Protein AF-A0A168NMH8-F1 (afdb_monomer_lite)

Organism: Absidia glauca (NCBI:txid4829)

Radius of gyration: 17.99 Å; chains: 1; bounding box: 41×42×54 Å

pLDDT: mean 75.2, std 18.91, range [36.44, 95.0]

Secondary structure (DSSP, 8-state):
--------HHHHHHHHHHHHHHHHHHHHHHHHSTTT-HHHHHHIIIIIIHHHHHHHHHHHSPPP-SHHHHHHHHHHHHHHHHHHHTTTS-HHHHHHHHHHHHTT-HHHHTT-SS--TTTS----HHHHHHHHHHHHTHHHHHHHHT-

Foldseek 3Di:
DDPPPPCDLVVVLVVLLVQLLVLVVVLVVLLVVQPPCPVVNVCSLQVGNLVSLLVNLVSPAPQDDDPVSVVVSLVVSLVVLCVSCVVPDDPLVSVVSSVSNLVVNPSNPPPPPDQDPVVVPVPPVVNVVVVVCSNVVVVVVVVVVVD

Structure (mmCIF, N/CA/C/O backbone):
data_AF-A0A168NMH8-F1
#
_entry.id   AF-A0A168NMH8-F1
#
loop_
_atom_site.group_PDB
_atom_site.id
_atom_site.type_symbol
_atom_site.label_atom_id
_atom_site.label_alt_id
_atom_site.label_comp_id
_atom_site.label_asym_id
_atom_site.label_entity_id
_atom_site.label_seq_id
_atom_site.pdbx_PDB_ins_code
_atom_site.Cartn_x
_atom_site.Cartn_y
_atom_site.Cartn_z
_atom_site.occupancy
_atom_site.B_iso_or_equiv
_atom_site.auth_seq_id
_atom_site.auth_comp_id
_atom_site.auth_asym_id
_atom_site.auth_atom_id
_atom_site.pdbx_PDB_model_num
ATOM 1 N N . MET A 1 1 ? -11.213 -27.176 -25.842 1.00 36.44 1 MET A N 1
ATOM 2 C CA . MET A 1 1 ? -11.506 -25.784 -25.454 1.00 36.44 1 MET A CA 1
ATOM 3 C C . MET A 1 1 ? -10.382 -25.346 -24.541 1.00 36.44 1 MET A C 1
ATOM 5 O O . MET A 1 1 ? -10.392 -25.695 -23.369 1.00 36.44 1 MET A O 1
ATOM 9 N N . GLU A 1 2 ? -9.362 -24.710 -25.107 1.00 38.31 2 GLU A N 1
ATOM 10 C CA . GLU A 1 2 ? -8.280 -24.107 -24.331 1.00 38.31 2 GLU A CA 1
ATOM 11 C C . GLU A 1 2 ? -8.826 -22.816 -23.720 1.00 38.31 2 GLU A C 1
ATOM 13 O O . GLU A 1 2 ? -9.060 -21.834 -24.421 1.00 38.31 2 GLU A O 1
ATOM 18 N N . TYR A 1 3 ? -9.110 -22.840 -22.419 1.00 43.47 3 TYR A N 1
ATOM 19 C CA . TYR A 1 3 ? -9.321 -21.615 -21.658 1.00 43.47 3 TYR A CA 1
ATOM 20 C C . TYR A 1 3 ? -7.956 -20.941 -21.516 1.00 43.47 3 TYR A C 1
ATOM 22 O O . TYR A 1 3 ? -7.202 -21.244 -20.594 1.00 43.47 3 TYR A O 1
ATOM 30 N N . ASN A 1 4 ? -7.628 -20.049 -22.450 1.00 48.53 4 ASN A N 1
ATOM 31 C CA . ASN A 1 4 ? -6.538 -19.103 -22.261 1.00 48.53 4 ASN A CA 1
ATOM 32 C C . ASN A 1 4 ? -6.978 -18.135 -21.155 1.00 48.53 4 ASN A C 1
ATOM 34 O O . ASN A 1 4 ? -7.642 -17.134 -21.411 1.00 48.53 4 ASN A O 1
ATOM 38 N N . TRP A 1 5 ? -6.650 -18.463 -19.904 1.00 48.50 5 TRP A N 1
ATOM 39 C CA . TRP A 1 5 ? -6.627 -17.510 -18.796 1.00 48.50 5 TRP A CA 1
ATOM 40 C C . TRP A 1 5 ? -5.460 -16.549 -19.019 1.00 48.50 5 TRP A C 1
ATOM 42 O O . TRP A 1 5 ? -4.490 -16.531 -18.266 1.00 48.50 5 TRP A O 1
ATOM 52 N N . SER A 1 6 ? -5.512 -15.763 -20.090 1.00 50.78 6 SER A N 1
ATOM 53 C CA . SER A 1 6 ? -4.677 -14.579 -20.198 1.00 50.78 6 SER A CA 1
ATOM 54 C C . SER A 1 6 ? -5.208 -13.586 -19.165 1.00 50.78 6 SER A C 1
ATOM 56 O O . SER A 1 6 ? -6.052 -12.750 -19.480 1.00 50.78 6 SER A O 1
ATOM 58 N N . ASN A 1 7 ? -4.773 -13.745 -17.910 1.00 56.75 7 ASN A N 1
ATOM 59 C CA . ASN A 1 7 ? -4.774 -12.681 -16.913 1.00 56.75 7 ASN A CA 1
ATOM 60 C C . ASN A 1 7 ? -3.967 -11.538 -17.526 1.00 56.75 7 ASN A C 1
ATOM 62 O O . ASN A 1 7 ? -2.742 -11.524 -17.457 1.00 56.75 7 ASN A O 1
ATOM 66 N N . THR A 1 8 ? -4.650 -10.645 -18.231 1.00 76.50 8 THR A N 1
ATOM 67 C CA . THR A 1 8 ? -4.058 -9.407 -18.715 1.00 76.50 8 THR A CA 1
ATOM 68 C C . THR A 1 8 ? -3.616 -8.594 -17.501 1.00 76.50 8 THR A C 1
ATOM 70 O O . THR A 1 8 ? -4.262 -8.655 -16.452 1.00 76.50 8 THR A O 1
ATOM 73 N N . GLU A 1 9 ? -2.522 -7.841 -17.621 1.00 77.44 9 GLU A N 1
ATOM 74 C CA . GLU A 1 9 ? -2.041 -6.957 -16.545 1.00 77.44 9 GLU A CA 1
ATOM 75 C C . GLU A 1 9 ? -3.161 -6.043 -16.025 1.00 77.44 9 GLU A C 1
ATOM 77 O O . GLU A 1 9 ? -3.283 -5.844 -14.822 1.00 77.44 9 GLU A O 1
ATOM 82 N N . GLU A 1 10 ? -4.066 -5.608 -16.907 1.00 84.00 10 GLU A N 1
ATOM 83 C CA . GLU A 1 10 ? -5.272 -4.845 -16.560 1.00 84.00 10 GLU A C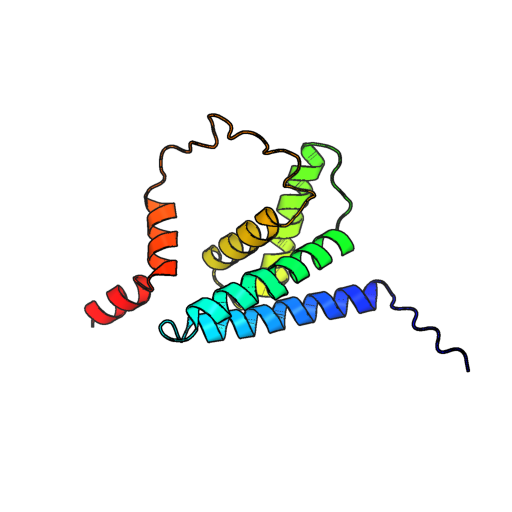A 1
ATOM 84 C C . GLU A 1 10 ? -6.198 -5.581 -15.572 1.00 84.00 10 GLU A C 1
ATOM 86 O O . GLU A 1 10 ? -6.713 -4.979 -14.627 1.00 84.00 10 GLU A O 1
ATOM 91 N N . ASN A 1 11 ? -6.404 -6.892 -15.747 1.00 85.31 11 ASN A N 1
ATOM 92 C CA . ASN A 1 11 ? -7.224 -7.691 -14.832 1.00 85.31 11 ASN A CA 1
ATOM 93 C C . ASN A 1 11 ? -6.539 -7.848 -13.471 1.00 85.31 11 ASN A C 1
ATOM 95 O O . ASN A 1 11 ? -7.206 -7.817 -12.434 1.00 85.31 11 ASN A O 1
ATOM 99 N N . GLN A 1 12 ? -5.213 -8.000 -13.471 1.00 87.19 12 GLN A N 1
ATOM 100 C CA . GLN A 1 12 ? -4.424 -8.096 -12.246 1.00 87.19 12 GLN A CA 1
ATOM 101 C C . GLN A 1 12 ? -4.409 -6.765 -11.486 1.00 87.19 12 GLN A C 1
ATOM 103 O O . GLN A 1 12 ? -4.620 -6.756 -10.274 1.00 87.19 12 GLN A O 1
ATOM 108 N N . GLU A 1 13 ? -4.247 -5.641 -12.184 1.00 91.62 13 GLU A N 1
ATOM 109 C CA . GLU A 1 13 ? -4.332 -4.305 -11.596 1.00 91.62 13 GLU A CA 1
ATOM 110 C C . GLU A 1 13 ? -5.714 -4.070 -10.980 1.00 91.62 13 GLU A C 1
ATOM 112 O O . GLU A 1 13 ? -5.819 -3.671 -9.817 1.00 91.62 13 GLU A O 1
ATOM 117 N N . HIS A 1 14 ? -6.784 -4.343 -11.734 1.00 91.31 14 HIS A N 1
ATOM 118 C CA . HIS A 1 14 ? -8.151 -4.157 -11.257 1.00 91.31 14 HIS A CA 1
ATOM 119 C C . HIS A 1 14 ? -8.437 -4.987 -10.001 1.00 91.31 14 HIS A C 1
ATOM 121 O O . HIS A 1 14 ? -9.007 -4.480 -9.027 1.00 91.31 14 HIS A O 1
ATOM 127 N N . TYR A 1 15 ? -8.001 -6.248 -10.003 1.00 92.00 15 TYR A N 1
ATOM 128 C CA . TYR A 1 15 ? -8.096 -7.128 -8.848 1.00 92.00 15 TYR A CA 1
ATOM 129 C C . TYR A 1 15 ? -7.346 -6.550 -7.640 1.00 92.00 15 TYR A C 1
ATOM 131 O O . TYR A 1 15 ? -7.951 -6.349 -6.589 1.00 92.00 15 TYR A O 1
ATOM 139 N N . LEU A 1 16 ? -6.063 -6.204 -7.789 1.00 92.69 16 LEU A N 1
ATOM 140 C CA . LEU A 1 16 ? -5.240 -5.688 -6.691 1.00 92.69 16 LEU A CA 1
ATOM 141 C C . LEU A 1 16 ? -5.791 -4.376 -6.120 1.00 92.69 16 LEU A C 1
ATOM 143 O O . LEU A 1 16 ? -5.890 -4.232 -4.902 1.00 92.69 16 LEU A O 1
ATOM 147 N N . ARG A 1 17 ? -6.235 -3.441 -6.970 1.00 95.00 17 ARG A N 1
ATOM 148 C CA . ARG A 1 17 ? -6.892 -2.201 -6.518 1.00 95.00 17 ARG A CA 1
ATOM 149 C C . ARG A 1 17 ? -8.145 -2.487 -5.691 1.00 95.00 17 ARG A C 1
ATOM 151 O O . ARG A 1 17 ? -8.367 -1.827 -4.676 1.00 95.00 17 ARG A O 1
ATOM 158 N N . THR A 1 18 ? -8.943 -3.470 -6.103 1.00 93.94 18 THR A N 1
ATOM 159 C CA . THR A 1 18 ? -10.155 -3.878 -5.380 1.00 93.94 18 THR A CA 1
ATOM 160 C C . THR A 1 18 ? -9.793 -4.481 -4.022 1.00 93.94 18 THR A C 1
ATOM 162 O O . THR A 1 18 ? -10.304 -4.032 -2.995 1.00 93.94 18 THR A O 1
ATOM 165 N N . MET A 1 19 ? -8.823 -5.397 -3.995 1.00 93.62 19 MET A N 1
ATOM 166 C CA . MET A 1 19 ? -8.357 -6.048 -2.769 1.00 93.62 19 MET A CA 1
ATOM 167 C C . MET A 1 19 ? -7.747 -5.064 -1.766 1.00 93.62 19 MET A C 1
ATOM 169 O O . MET A 1 19 ? -8.013 -5.172 -0.572 1.00 93.62 19 MET A O 1
ATOM 173 N N . VAL A 1 20 ? -6.989 -4.056 -2.216 1.00 93.88 20 VAL A N 1
ATOM 174 C CA . VAL A 1 20 ? -6.474 -2.993 -1.330 1.00 93.88 20 VAL A CA 1
ATOM 175 C C . VAL A 1 20 ? -7.619 -2.287 -0.605 1.00 93.88 20 VAL A C 1
ATOM 177 O O . VAL A 1 20 ? -7.534 -2.031 0.598 1.00 93.88 20 VAL A O 1
ATOM 180 N N . VAL A 1 21 ? -8.701 -1.972 -1.320 1.00 94.25 21 VAL A N 1
ATOM 181 C CA . VAL A 1 21 ? -9.856 -1.281 -0.741 1.00 94.25 21 VAL A CA 1
ATOM 182 C C . VAL A 1 21 ? -10.607 -2.183 0.240 1.00 94.25 21 VAL A C 1
ATOM 184 O O . VAL A 1 21 ? -10.976 -1.713 1.317 1.00 94.25 21 VAL A O 1
ATOM 187 N N . GLU A 1 22 ? -10.815 -3.454 -0.101 1.00 93.81 22 GLU A N 1
ATOM 188 C CA . GLU A 1 22 ? -11.495 -4.427 0.762 1.00 93.81 22 GLU A CA 1
ATOM 189 C C . GLU A 1 22 ? -10.695 -4.723 2.036 1.00 93.81 22 GLU A C 1
ATOM 191 O O . GLU A 1 22 ? -11.221 -4.591 3.142 1.00 93.81 22 GLU A O 1
ATOM 196 N N . HIS A 1 23 ? -9.400 -5.021 1.908 1.00 92.56 23 HIS A N 1
ATOM 197 C CA . HIS A 1 23 ? -8.516 -5.256 3.049 1.00 92.56 23 HIS A CA 1
ATOM 198 C C . HIS A 1 23 ? -8.375 -4.020 3.936 1.00 92.56 23 HIS A C 1
ATOM 200 O O . HIS A 1 23 ? -8.291 -4.143 5.160 1.00 92.56 23 HIS A O 1
ATOM 206 N N . TYR A 1 24 ? -8.377 -2.817 3.351 1.00 92.38 24 TYR A N 1
ATOM 207 C CA . TYR A 1 24 ? -8.402 -1.590 4.140 1.00 92.38 24 TYR A CA 1
ATOM 208 C C . TYR A 1 24 ? -9.715 -1.441 4.915 1.00 92.38 24 TYR A C 1
ATOM 210 O O . TYR A 1 24 ? -9.681 -1.071 6.088 1.00 92.38 24 TYR A O 1
ATOM 218 N N . SER A 1 25 ? -10.860 -1.731 4.293 1.00 90.81 25 SER A N 1
ATOM 219 C CA . SER A 1 25 ? -12.161 -1.712 4.968 1.00 90.81 25 SER A CA 1
ATOM 220 C C . SER A 1 25 ? -12.193 -2.682 6.153 1.00 90.81 25 SER A C 1
ATOM 222 O O . SER A 1 25 ? -12.535 -2.268 7.259 1.00 90.81 25 SER A O 1
ATOM 224 N N . GLU A 1 26 ? -11.734 -3.921 5.964 1.00 89.25 26 GLU A N 1
ATOM 225 C CA . GLU A 1 26 ? -11.642 -4.915 7.040 1.00 89.25 26 GLU A CA 1
ATOM 226 C C . GLU A 1 26 ? -10.694 -4.453 8.163 1.00 89.25 26 GLU A C 1
ATOM 228 O O . GLU A 1 26 ? -11.023 -4.521 9.350 1.00 89.25 26 GLU A O 1
ATOM 233 N N . TYR A 1 27 ? -9.528 -3.911 7.801 1.00 88.94 27 TYR A N 1
ATOM 234 C CA . TYR A 1 27 ? -8.591 -3.331 8.762 1.00 88.94 27 TYR A CA 1
ATOM 235 C C . TYR A 1 27 ? -9.217 -2.172 9.557 1.00 88.94 27 TYR A C 1
ATOM 237 O O . TYR A 1 27 ? -9.013 -2.065 10.771 1.00 88.94 27 TYR A O 1
ATOM 245 N N . ALA A 1 28 ? -9.973 -1.297 8.891 1.00 86.19 28 ALA A N 1
ATOM 246 C CA . ALA A 1 28 ? -10.608 -0.138 9.505 1.00 86.19 28 ALA A CA 1
ATOM 247 C C . ALA A 1 28 ? -11.730 -0.540 10.475 1.00 86.19 28 ALA A C 1
ATOM 249 O O . ALA A 1 28 ? -11.824 0.043 11.556 1.00 86.19 28 ALA A O 1
ATOM 250 N N . GLU A 1 29 ? -12.527 -1.555 10.136 1.00 85.56 29 GLU A N 1
ATOM 251 C CA . GLU A 1 29 ? -13.542 -2.128 11.029 1.00 85.56 29 GLU A CA 1
ATOM 252 C C . GLU A 1 29 ? -12.900 -2.734 12.283 1.00 85.56 29 GLU A C 1
ATOM 254 O O . GLU A 1 29 ? -13.300 -2.431 13.407 1.00 85.56 29 GLU A O 1
ATOM 259 N N . GLN A 1 30 ? -11.829 -3.514 12.111 1.00 82.38 30 GLN A N 1
ATOM 260 C CA . GLN A 1 30 ? -11.098 -4.125 13.225 1.00 82.38 30 GLN A CA 1
ATOM 261 C C . GLN A 1 30 ? -10.457 -3.079 14.148 1.00 82.38 30 GLN A C 1
ATOM 263 O O . GLN A 1 30 ? -10.375 -3.294 15.362 1.00 82.38 30 GLN A O 1
ATOM 268 N N . ALA A 1 31 ? -10.022 -1.943 13.593 1.00 70.12 31 ALA A N 1
ATOM 269 C CA . ALA A 1 31 ? -9.471 -0.827 14.354 1.00 70.12 31 ALA A CA 1
ATOM 270 C C . ALA A 1 31 ? -10.514 -0.116 15.234 1.00 70.12 31 ALA A C 1
ATOM 272 O O . ALA A 1 31 ? -10.124 0.491 16.223 1.00 70.12 31 ALA A O 1
ATOM 273 N N . PHE A 1 32 ? -11.808 -0.206 14.918 1.00 64.44 32 PHE A N 1
ATOM 274 C CA . PHE A 1 32 ? -12.878 0.363 15.745 1.00 64.44 32 PHE A CA 1
ATOM 275 C C . PHE A 1 32 ? -13.180 -0.496 16.991 1.00 64.44 32 PHE A C 1
ATOM 277 O O . PHE A 1 32 ? -13.603 0.012 18.024 1.00 64.44 32 PHE A O 1
ATOM 284 N N . THR A 1 33 ? -12.909 -1.803 16.941 1.00 66.75 33 THR A N 1
ATOM 285 C CA . THR A 1 33 ? -13.221 -2.774 18.012 1.00 66.75 33 THR A CA 1
ATOM 286 C C . THR A 1 33 ? -12.016 -3.119 18.912 1.00 66.75 33 THR A C 1
ATOM 288 O O . THR A 1 33 ? -11.706 -4.289 19.160 1.00 66.75 33 THR A O 1
ATOM 291 N N . GLU A 1 34 ? -11.319 -2.091 19.409 1.00 56.94 34 GLU A N 1
ATOM 292 C CA . GLU A 1 34 ? -9.924 -2.115 19.901 1.00 56.94 34 GLU A CA 1
ATOM 293 C C . GLU A 1 34 ? -9.522 -3.219 20.904 1.00 56.94 34 GLU A C 1
ATOM 295 O O . GLU A 1 34 ? -8.367 -3.648 20.892 1.00 56.94 34 GLU A O 1
ATOM 300 N N . ARG A 1 35 ? -10.415 -3.748 21.752 1.00 59.81 35 ARG A N 1
ATOM 301 C CA . ARG A 1 35 ? -10.010 -4.727 22.788 1.00 59.81 35 ARG A CA 1
ATOM 302 C C . ARG A 1 35 ? -9.925 -6.184 22.338 1.00 59.81 35 ARG A C 1
ATOM 304 O O . ARG A 1 35 ? -9.169 -6.940 22.940 1.00 59.81 35 ARG A O 1
ATOM 311 N N . HIS A 1 36 ? -10.656 -6.593 21.303 1.00 59.34 36 HIS A N 1
ATOM 312 C CA . HIS A 1 36 ? -10.738 -8.013 20.922 1.00 59.34 36 HIS A CA 1
ATOM 313 C C . HIS A 1 36 ? -9.949 -8.365 19.657 1.00 59.34 36 HIS A C 1
ATOM 315 O O . HIS A 1 36 ? -9.594 -9.525 19.459 1.00 59.34 36 HIS A O 1
ATOM 321 N N . PHE A 1 37 ? -9.609 -7.370 18.833 1.00 67.50 37 PHE A N 1
ATOM 322 C CA . PHE A 1 37 ? -9.122 -7.607 17.472 1.00 67.50 37 PHE A CA 1
ATOM 323 C C . PHE A 1 37 ? -7.681 -7.155 17.221 1.00 67.50 37 PHE A C 1
ATOM 325 O O . PHE A 1 37 ? -7.257 -7.149 16.074 1.00 67.50 37 PHE A O 1
ATOM 332 N N . SER A 1 38 ? -6.882 -6.842 18.248 1.00 75.62 38 SER A N 1
ATOM 333 C CA . SER A 1 38 ? -5.483 -6.399 18.064 1.00 75.62 38 SER A CA 1
ATOM 334 C C . SER A 1 38 ? -4.648 -7.373 17.209 1.00 75.62 38 SER A C 1
ATOM 336 O O . SER A 1 38 ? -3.951 -6.963 16.276 1.00 75.62 38 SER A O 1
ATOM 338 N N . HIS A 1 39 ? -4.793 -8.683 17.445 1.00 79.25 39 HIS A N 1
ATOM 339 C CA . HIS A 1 39 ? -4.145 -9.710 16.625 1.00 79.25 39 HIS A CA 1
ATOM 340 C C . HIS A 1 39 ? -4.668 -9.723 15.180 1.00 79.25 39 HIS A C 1
ATOM 342 O O . HIS A 1 39 ? -3.880 -9.833 14.243 1.00 79.25 39 HIS A O 1
ATOM 348 N N . LEU A 1 40 ? -5.984 -9.588 14.993 1.00 82.12 40 LEU A N 1
ATOM 349 C CA . LEU A 1 40 ? -6.614 -9.601 13.672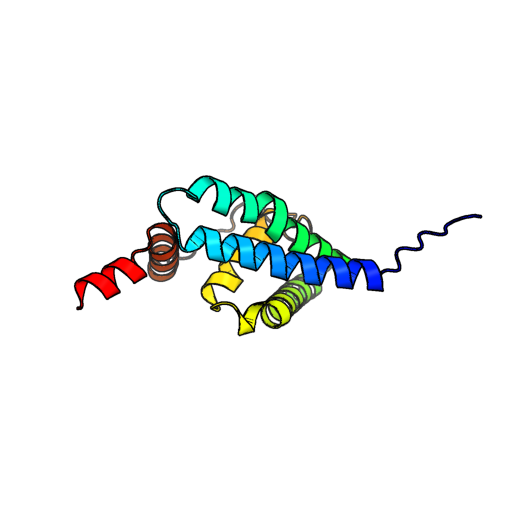 1.00 82.12 40 LEU A CA 1
ATOM 350 C C . LEU A 1 40 ? -6.243 -8.351 12.871 1.00 82.12 40 LEU A C 1
ATOM 352 O O . LEU A 1 40 ? -5.748 -8.495 11.765 1.00 82.12 40 LEU A O 1
ATOM 356 N N . LYS A 1 41 ? -6.287 -7.162 13.480 1.00 84.31 41 LYS A N 1
ATOM 357 C CA . LYS A 1 41 ? -5.802 -5.897 12.907 1.00 84.31 41 LYS A CA 1
ATOM 358 C C . LYS A 1 41 ? -4.367 -6.024 12.396 1.00 84.31 41 LYS A C 1
ATOM 360 O O . LYS A 1 41 ? -4.059 -5.631 11.271 1.00 84.31 41 LYS A O 1
ATOM 365 N N . LYS A 1 42 ? -3.474 -6.591 13.217 1.00 84.88 42 LYS A N 1
ATOM 366 C CA . LYS A 1 42 ? -2.075 -6.822 12.834 1.00 84.88 42 LYS A CA 1
ATOM 367 C C . LYS A 1 42 ? -1.959 -7.833 11.690 1.00 84.88 42 LYS A C 1
ATOM 369 O O . LYS A 1 42 ? -1.167 -7.609 10.778 1.0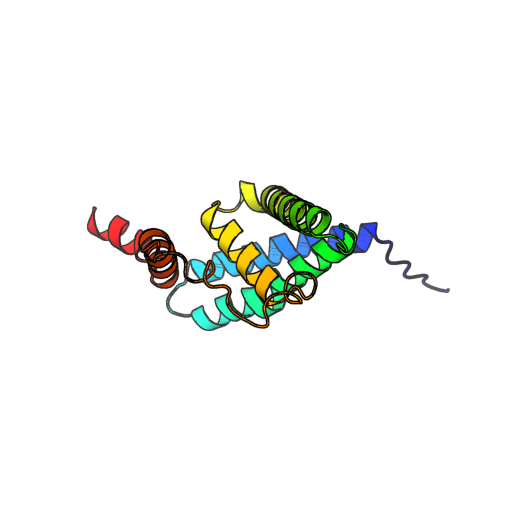0 84.88 42 LYS A O 1
ATOM 374 N N . LYS A 1 43 ? -2.734 -8.920 11.735 1.00 87.00 43 LYS A N 1
ATOM 375 C CA . LYS A 1 43 ? -2.769 -9.942 10.684 1.00 87.00 43 LYS A CA 1
ATOM 376 C C . LYS A 1 43 ? -3.253 -9.349 9.359 1.00 87.00 43 LYS A C 1
ATOM 378 O O . LYS A 1 43 ? -2.562 -9.493 8.362 1.00 87.00 43 LYS A O 1
ATOM 383 N N . THR A 1 44 ? -4.363 -8.616 9.356 1.00 88.56 44 THR A N 1
ATOM 384 C CA . THR A 1 44 ? -4.922 -7.980 8.156 1.00 88.56 44 THR A CA 1
ATOM 385 C C . THR A 1 44 ? -3.931 -7.012 7.523 1.00 88.56 44 THR A C 1
ATOM 387 O O . THR A 1 44 ? -3.720 -7.041 6.314 1.00 88.56 44 THR A O 1
ATOM 390 N N . MET A 1 45 ? -3.238 -6.221 8.348 1.00 88.56 45 MET A N 1
ATOM 391 C CA . MET A 1 45 ? -2.184 -5.321 7.884 1.00 88.56 45 MET A CA 1
ATOM 392 C C . MET A 1 45 ? -1.018 -6.068 7.222 1.00 88.56 45 MET A C 1
ATOM 394 O O . MET A 1 45 ? -0.648 -5.751 6.098 1.00 88.56 45 MET A O 1
ATOM 398 N N . MET A 1 46 ? -0.414 -7.027 7.929 1.00 88.62 46 MET A N 1
ATOM 399 C CA . MET A 1 46 ? 0.868 -7.617 7.521 1.00 88.62 46 MET A CA 1
ATOM 400 C C . MET A 1 46 ? 0.730 -8.779 6.536 1.00 88.62 46 MET A C 1
ATOM 402 O O . MET A 1 46 ? 1.676 -9.064 5.815 1.00 88.62 46 MET A O 1
ATOM 406 N N . THR A 1 47 ? -0.404 -9.480 6.531 1.00 89.69 47 THR A N 1
ATOM 407 C CA . THR A 1 47 ? -0.623 -10.669 5.692 1.00 89.69 47 THR A CA 1
ATOM 408 C C . THR A 1 47 ? -1.390 -10.348 4.417 1.00 89.69 47 THR A C 1
ATOM 410 O O . THR A 1 47 ? -1.228 -11.064 3.437 1.00 89.69 47 THR A O 1
ATOM 413 N N . TYR A 1 48 ? -2.210 -9.294 4.416 1.00 91.69 48 TYR A N 1
ATOM 414 C CA . TYR A 1 48 ? -3.074 -8.984 3.279 1.00 91.69 48 TYR A CA 1
ATOM 415 C C . TYR A 1 48 ? -2.803 -7.587 2.728 1.00 91.69 48 TYR A C 1
ATOM 417 O O . TYR A 1 48 ? -2.329 -7.450 1.605 1.00 91.69 48 TYR A O 1
ATOM 425 N N . LEU A 1 49 ? -3.032 -6.540 3.521 1.00 91.75 49 LEU A N 1
ATOM 426 C CA . LEU A 1 49 ? -3.044 -5.168 3.014 1.00 91.75 49 LEU A CA 1
ATOM 427 C C . LEU A 1 49 ? -1.671 -4.678 2.534 1.00 91.75 49 LEU A C 1
ATOM 429 O O . LEU A 1 49 ? -1.568 -4.171 1.421 1.00 91.75 49 LEU A O 1
ATOM 433 N N . ALA A 1 50 ? -0.624 -4.819 3.351 1.00 92.06 50 ALA A N 1
ATOM 434 C CA . ALA A 1 50 ? 0.715 -4.383 2.964 1.00 92.06 50 ALA A CA 1
ATOM 435 C C . ALA A 1 50 ? 1.266 -5.193 1.773 1.00 92.06 50 ALA A C 1
ATOM 437 O O . ALA A 1 50 ? 1.711 -4.552 0.824 1.00 92.06 50 ALA A O 1
ATOM 438 N N . PRO A 1 51 ? 1.184 -6.542 1.744 1.00 92.94 51 PRO A N 1
ATOM 439 C CA . PRO A 1 51 ? 1.602 -7.314 0.571 1.00 92.94 51 PRO A CA 1
ATOM 440 C C . PRO A 1 51 ? 0.857 -6.923 -0.710 1.00 92.94 51 PRO A C 1
ATOM 442 O O . PRO A 1 51 ? 1.491 -6.661 -1.721 1.00 92.94 51 PRO A O 1
ATOM 445 N N . THR A 1 52 ? -0.471 -6.758 -0.649 1.00 93.75 52 THR A N 1
ATOM 446 C CA . THR A 1 52 ? -1.270 -6.359 -1.826 1.00 93.75 52 THR A CA 1
ATOM 447 C C . THR A 1 52 ? -0.864 -4.977 -2.351 1.00 93.75 52 THR A C 1
ATOM 449 O O . THR A 1 52 ? -0.874 -4.740 -3.556 1.00 93.75 52 THR A O 1
ATOM 452 N N . LEU A 1 53 ? -0.501 -4.048 -1.458 1.00 94.38 53 LEU A N 1
ATOM 453 C CA . LEU A 1 53 ? 0.029 -2.744 -1.858 1.00 94.38 53 LEU A CA 1
ATOM 454 C C . LEU A 1 53 ? 1.376 -2.876 -2.572 1.00 94.38 53 LEU A C 1
ATOM 456 O O . LEU A 1 53 ? 1.562 -2.223 -3.592 1.00 94.38 53 LEU A O 1
ATOM 460 N N . VAL A 1 54 ? 2.284 -3.712 -2.063 1.00 93.88 54 VAL A N 1
ATOM 461 C CA . VAL A 1 54 ? 3.589 -3.957 -2.695 1.00 93.88 54 VAL A CA 1
ATOM 462 C C . VAL A 1 54 ? 3.419 -4.607 -4.064 1.00 93.88 54 VAL A C 1
ATOM 464 O O . VAL A 1 54 ? 3.966 -4.090 -5.033 1.00 93.88 54 VAL A O 1
ATOM 467 N N . ASP A 1 55 ? 2.579 -5.636 -4.179 1.00 92.44 55 ASP A N 1
ATOM 468 C CA . ASP A 1 55 ? 2.269 -6.275 -5.463 1.00 92.44 55 ASP A CA 1
ATOM 469 C C . ASP A 1 55 ? 1.717 -5.259 -6.474 1.00 92.44 55 ASP A C 1
ATOM 471 O O . ASP A 1 55 ? 2.093 -5.262 -7.645 1.00 92.44 55 ASP A O 1
ATOM 475 N N . LEU A 1 56 ? 0.847 -4.346 -6.024 1.00 93.12 56 LEU A N 1
ATOM 476 C CA . LEU A 1 56 ? 0.310 -3.282 -6.870 1.00 93.12 56 LEU A CA 1
ATOM 477 C C . LEU A 1 56 ? 1.386 -2.262 -7.271 1.00 93.12 56 LEU A C 1
ATOM 479 O O . LEU A 1 56 ? 1.381 -1.789 -8.405 1.00 93.12 56 LEU A O 1
ATOM 483 N N . PHE A 1 57 ? 2.305 -1.915 -6.367 1.00 94.38 57 PHE A N 1
ATOM 484 C CA . PHE A 1 57 ? 3.419 -1.018 -6.679 1.00 94.38 57 PHE A CA 1
ATOM 485 C C . PHE A 1 57 ? 4.349 -1.632 -7.719 1.00 94.38 57 PHE A C 1
ATOM 487 O O . PHE A 1 57 ? 4.702 -0.956 -8.679 1.00 94.38 57 PHE A O 1
ATOM 494 N N . HIS A 1 58 ? 4.702 -2.905 -7.552 1.00 93.06 58 HIS A N 1
ATOM 495 C CA . HIS A 1 58 ? 5.599 -3.619 -8.459 1.00 93.06 58 HIS A CA 1
ATOM 496 C C . HIS A 1 58 ? 4.950 -3.918 -9.813 1.00 93.06 58 HIS A C 1
ATOM 498 O O . HIS A 1 58 ? 5.657 -4.029 -10.810 1.00 93.06 58 HIS A O 1
ATOM 504 N N . LEU A 1 59 ? 3.617 -4.018 -9.867 1.00 91.75 59 LEU A N 1
ATOM 505 C CA . LEU A 1 59 ? 2.877 -4.127 -11.125 1.00 91.75 59 LEU A CA 1
ATOM 506 C C . LEU A 1 59 ? 2.867 -2.805 -11.907 1.00 91.75 59 LEU A C 1
ATOM 508 O O . LEU A 1 59 ? 2.952 -2.817 -13.130 1.00 91.75 59 LEU A O 1
ATOM 512 N N . LEU A 1 60 ? 2.723 -1.672 -11.214 1.00 91.19 60 LEU A N 1
ATOM 513 C CA . LEU A 1 60 ? 2.509 -0.369 -11.853 1.00 91.19 60 LEU A CA 1
ATOM 514 C C . LEU A 1 60 ? 3.785 0.425 -12.110 1.00 91.19 60 LEU A C 1
ATOM 516 O O . LEU A 1 60 ? 3.809 1.262 -13.014 1.00 91.19 60 LEU A O 1
ATOM 520 N N . PHE A 1 61 ? 4.820 0.213 -11.304 1.00 92.62 61 PHE A N 1
ATOM 521 C CA . PHE A 1 61 ? 6.032 1.013 -11.347 1.00 92.62 61 PHE A CA 1
ATOM 522 C C . PHE A 1 61 ? 7.246 0.140 -11.659 1.00 92.62 61 PHE A C 1
ATOM 524 O O . PHE A 1 61 ? 7.362 -0.971 -11.139 1.00 92.62 61 PHE A O 1
ATOM 531 N N . PRO A 1 62 ? 8.174 0.633 -12.494 1.00 90.06 62 PRO A N 1
ATOM 532 C CA . PRO A 1 62 ? 9.412 -0.079 -12.755 1.00 90.06 62 PRO A CA 1
ATOM 533 C C . PRO A 1 62 ? 10.290 -0.113 -11.499 1.00 90.06 62 PRO A C 1
ATOM 535 O O . PRO A 1 62 ? 10.268 0.813 -10.686 1.00 90.06 62 PRO A O 1
ATOM 538 N N . LEU A 1 63 ? 11.103 -1.165 -11.383 1.00 90.38 63 LEU A N 1
ATOM 539 C CA . LEU A 1 63 ? 12.132 -1.283 -10.350 1.00 90.38 63 LEU A CA 1
ATOM 540 C C . LEU A 1 63 ? 13.073 -0.065 -10.409 1.00 90.38 63 LEU A C 1
ATOM 542 O O . LEU A 1 63 ? 13.721 0.129 -11.443 1.00 90.38 63 LEU A O 1
ATOM 546 N N . PRO A 1 64 ? 13.184 0.738 -9.335 1.00 88.81 64 PRO A N 1
ATOM 547 C CA . PRO A 1 64 ? 14.121 1.854 -9.303 1.00 88.81 64 PRO A CA 1
ATOM 548 C C . PRO A 1 64 ? 15.569 1.355 -9.211 1.00 88.81 64 PRO A C 1
ATOM 550 O O . PRO A 1 64 ? 15.910 0.573 -8.3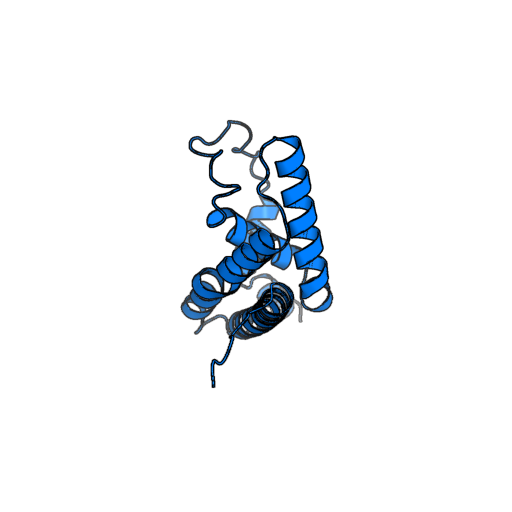25 1.00 88.81 64 PRO A O 1
ATOM 553 N N . ILE A 1 65 ? 16.438 1.837 -10.099 1.00 88.62 65 ILE A N 1
ATOM 554 C CA . ILE A 1 65 ? 17.861 1.468 -10.169 1.00 88.62 65 ILE A CA 1
ATOM 555 C C . ILE A 1 65 ? 18.733 2.591 -9.595 1.00 88.62 65 ILE A C 1
ATOM 557 O O . ILE A 1 65 ? 19.758 2.332 -8.963 1.00 88.62 65 ILE A O 1
ATOM 561 N N . THR A 1 66 ? 18.339 3.848 -9.804 1.00 86.12 66 THR A N 1
ATOM 562 C CA . THR A 1 66 ? 19.080 5.030 -9.339 1.00 86.12 66 THR A CA 1
ATOM 563 C C . THR A 1 66 ? 18.466 5.655 -8.085 1.00 86.12 66 THR A C 1
ATOM 565 O O . THR A 1 66 ? 17.284 5.484 -7.796 1.00 86.12 66 THR A O 1
ATOM 568 N N . GLU A 1 67 ? 19.250 6.442 -7.339 1.00 85.75 67 GLU A N 1
ATOM 569 C CA . GLU A 1 67 ? 18.743 7.174 -6.162 1.00 85.75 67 GLU A CA 1
ATOM 570 C C . GLU A 1 67 ? 17.596 8.136 -6.518 1.00 85.75 67 GLU A C 1
ATOM 572 O O . GLU A 1 67 ? 16.657 8.304 -5.738 1.00 85.75 67 GLU A O 1
ATOM 577 N N . GLN A 1 68 ? 17.644 8.742 -7.708 1.00 86.56 68 GLN A N 1
ATOM 578 C CA . GLN A 1 68 ? 16.570 9.605 -8.193 1.00 86.56 68 GLN A CA 1
ATOM 579 C C . GLN A 1 68 ? 15.290 8.800 -8.461 1.00 86.56 68 GLN A C 1
ATOM 581 O O . GLN A 1 68 ? 14.220 9.181 -7.990 1.00 86.56 68 GLN A O 1
ATOM 586 N N . GLU A 1 69 ? 15.400 7.655 -9.136 1.00 85.75 69 GLU A N 1
ATOM 587 C CA . GLU A 1 69 ? 14.262 6.761 -9.384 1.00 85.75 69 GLU A CA 1
ATOM 588 C C . GLU A 1 69 ? 13.670 6.218 -8.077 1.00 85.75 69 GLU A C 1
ATOM 590 O O . GLU A 1 69 ? 12.458 6.054 -7.975 1.00 85.75 69 GLU A O 1
ATOM 595 N N . GLN A 1 70 ? 14.483 5.998 -7.037 1.00 87.94 70 GLN A N 1
ATOM 596 C CA . GLN A 1 70 ? 13.976 5.612 -5.717 1.00 87.94 70 GLN A CA 1
ATOM 597 C C . GLN A 1 70 ? 13.114 6.708 -5.078 1.00 87.94 70 GLN A C 1
ATOM 599 O O . GLN A 1 70 ? 12.118 6.403 -4.414 1.00 87.94 70 GLN A O 1
ATOM 604 N N . TYR A 1 71 ? 13.481 7.982 -5.250 1.00 87.69 71 TYR A N 1
ATOM 605 C CA . TYR A 1 71 ? 12.665 9.101 -4.780 1.00 87.69 71 TYR A CA 1
ATOM 606 C C . TYR A 1 71 ? 11.344 9.179 -5.553 1.00 87.69 71 TYR A C 1
ATOM 608 O O . TYR A 1 71 ? 10.276 9.256 -4.940 1.00 87.69 71 TYR A O 1
ATOM 616 N N . GLU A 1 72 ? 11.413 9.083 -6.882 1.00 90.44 72 GLU A N 1
ATOM 617 C CA . GLU A 1 72 ? 10.241 9.095 -7.762 1.00 90.44 72 GLU A CA 1
ATOM 618 C C . GLU A 1 72 ? 9.293 7.927 -7.448 1.00 90.44 72 GLU A C 1
ATOM 620 O O . GLU A 1 72 ? 8.090 8.134 -7.292 1.00 90.44 72 GLU A O 1
ATOM 625 N N . TYR A 1 73 ? 9.825 6.722 -7.231 1.00 91.56 73 TYR A N 1
ATOM 626 C CA . TYR A 1 73 ? 9.060 5.543 -6.823 1.00 91.56 73 TYR A CA 1
ATOM 627 C C . TYR A 1 73 ? 8.318 5.768 -5.495 1.00 91.56 73 TYR A C 1
ATOM 629 O O . TYR A 1 73 ? 7.116 5.503 -5.386 1.00 91.56 73 TYR A O 1
ATOM 637 N N . LYS A 1 74 ? 8.987 6.330 -4.478 1.00 90.25 74 LYS A N 1
ATOM 638 C CA . LYS A 1 74 ? 8.353 6.653 -3.184 1.00 90.25 74 LYS A CA 1
ATOM 639 C C . LYS A 1 74 ? 7.227 7.680 -3.330 1.00 90.25 74 LYS A C 1
ATOM 641 O O . LYS A 1 74 ? 6.186 7.559 -2.667 1.00 90.25 74 LYS A O 1
ATOM 646 N N . GLU A 1 75 ? 7.410 8.680 -4.188 1.00 92.38 75 GLU A N 1
ATOM 647 C CA . GLU A 1 75 ? 6.386 9.682 -4.482 1.00 92.38 75 GLU A CA 1
ATOM 648 C C . GLU A 1 75 ? 5.185 9.061 -5.212 1.00 92.38 75 GLU A C 1
ATOM 650 O O . GLU A 1 75 ? 4.042 9.229 -4.773 1.00 92.38 75 GLU A O 1
ATOM 655 N N . GLN A 1 76 ? 5.434 8.279 -6.265 1.00 93.25 76 GLN A N 1
ATOM 656 C CA . GLN A 1 76 ? 4.412 7.590 -7.057 1.00 93.25 76 GLN A CA 1
ATOM 657 C C . GLN A 1 76 ? 3.546 6.668 -6.193 1.00 93.25 76 GLN A C 1
ATOM 659 O O . GLN A 1 76 ? 2.316 6.765 -6.215 1.00 93.25 76 GLN A O 1
ATOM 664 N N . ARG A 1 77 ? 4.170 5.855 -5.335 1.00 93.88 77 ARG A N 1
ATOM 665 C CA . ARG A 1 77 ? 3.465 5.011 -4.362 1.00 93.88 77 ARG A CA 1
ATOM 666 C C . ARG A 1 77 ? 2.597 5.819 -3.404 1.00 93.88 77 ARG A C 1
ATOM 668 O O . ARG A 1 77 ? 1.451 5.458 -3.135 1.00 93.88 77 ARG A O 1
ATOM 675 N N . THR A 1 78 ? 3.128 6.923 -2.879 1.00 92.88 78 THR A N 1
ATOM 676 C CA . THR A 1 78 ? 2.383 7.798 -1.963 1.00 92.88 78 THR A CA 1
ATOM 677 C C . THR A 1 78 ? 1.145 8.378 -2.642 1.00 92.88 78 THR A C 1
ATOM 679 O O . THR A 1 78 ? 0.068 8.418 -2.039 1.00 92.88 78 THR A O 1
ATOM 682 N N . ASN A 1 79 ? 1.282 8.802 -3.897 1.00 93.88 79 ASN A N 1
ATOM 683 C CA . ASN A 1 79 ? 0.186 9.346 -4.687 1.00 93.88 79 ASN A CA 1
ATOM 684 C C . ASN A 1 79 ? -0.868 8.279 -5.004 1.00 93.88 79 ASN A C 1
ATOM 686 O O . ASN A 1 79 ? -2.054 8.543 -4.808 1.00 93.88 79 ASN A O 1
ATOM 690 N N . LEU A 1 80 ? -0.454 7.060 -5.356 1.00 94.12 80 LEU A N 1
ATOM 691 C CA . LEU A 1 80 ? -1.366 5.942 -5.601 1.00 94.12 80 LEU A CA 1
ATOM 692 C C . LEU A 1 80 ? -2.189 5.577 -4.356 1.00 94.12 80 LEU A C 1
ATOM 694 O O . LEU A 1 80 ? -3.410 5.440 -4.422 1.00 94.12 80 LEU A O 1
ATOM 698 N N . VAL A 1 81 ? -1.558 5.473 -3.182 1.00 93.19 81 VAL A N 1
ATOM 699 C CA . VAL A 1 81 ? -2.295 5.168 -1.942 1.00 93.19 81 VAL A CA 1
ATOM 700 C C . VAL A 1 81 ? -3.259 6.302 -1.576 1.00 93.19 81 VAL A C 1
ATOM 702 O O . VAL A 1 81 ? -4.368 6.044 -1.100 1.00 93.19 81 VAL A O 1
ATOM 705 N N . ARG A 1 82 ? -2.882 7.564 -1.819 1.00 92.69 82 ARG A N 1
ATOM 706 C CA . ARG A 1 82 ? -3.783 8.715 -1.639 1.00 92.69 82 ARG A CA 1
ATOM 707 C C . ARG A 1 82 ? -4.955 8.695 -2.612 1.00 92.69 82 ARG A C 1
ATOM 709 O O . ARG A 1 82 ? -6.060 9.034 -2.201 1.00 92.69 82 ARG A O 1
ATOM 716 N N . GLU A 1 83 ? -4.743 8.292 -3.857 1.00 94.19 83 GLU A N 1
ATOM 717 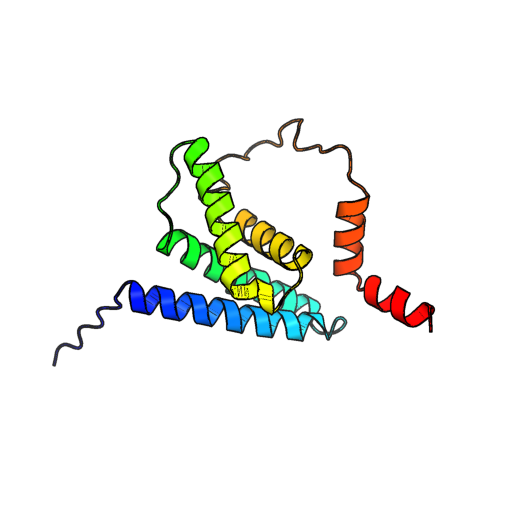C CA . GLU A 1 83 ? -5.811 8.132 -4.844 1.00 94.19 83 GLU A CA 1
ATOM 718 C C . GLU A 1 83 ? -6.826 7.074 -4.386 1.00 94.19 83 GLU A C 1
ATOM 720 O O . GLU A 1 83 ? -8.029 7.344 -4.342 1.00 94.19 83 GLU A O 1
ATOM 725 N N . LEU A 1 84 ? -6.339 5.902 -3.970 1.00 92.62 84 LEU A N 1
ATOM 726 C CA . LEU A 1 84 ? -7.179 4.766 -3.585 1.00 92.62 84 LEU A CA 1
ATOM 727 C C . LEU A 1 84 ? -7.915 4.991 -2.260 1.00 92.62 84 LEU A C 1
ATOM 729 O O . LEU A 1 84 ? -9.103 4.687 -2.135 1.00 92.62 84 LEU A O 1
ATOM 733 N N . LEU A 1 85 ? -7.210 5.509 -1.251 1.00 91.75 85 LEU A N 1
ATOM 734 C CA . LEU A 1 85 ? -7.695 5.529 0.130 1.00 91.75 85 LEU A CA 1
ATOM 735 C C . LEU A 1 85 ? -7.922 6.938 0.681 1.00 91.75 85 LEU A C 1
ATOM 737 O O . LEU A 1 85 ? -8.574 7.070 1.712 1.00 91.75 85 LEU A O 1
ATOM 741 N N . GLY A 1 86 ? -7.473 8.006 0.017 1.00 87.00 86 GLY A N 1
ATOM 742 C CA . GLY A 1 86 ? -7.547 9.378 0.544 1.00 87.00 86 GLY A CA 1
ATOM 743 C C . GLY A 1 86 ? -8.961 9.865 0.869 1.00 87.00 86 GLY A C 1
ATOM 744 O O . GLY A 1 86 ? -9.133 10.697 1.752 1.00 87.00 86 GLY A O 1
ATOM 745 N N . LYS A 1 87 ? -9.990 9.304 0.221 1.00 86.44 87 LYS A N 1
ATOM 746 C CA . LYS A 1 87 ? -11.404 9.571 0.551 1.00 86.44 87 LYS A CA 1
ATOM 747 C C . LYS A 1 87 ? -11.912 8.779 1.764 1.00 86.44 87 LYS A C 1
ATOM 749 O O . LYS A 1 87 ? -12.920 9.154 2.350 1.00 86.44 87 LYS A O 1
ATOM 754 N N . LYS A 1 88 ? -11.250 7.672 2.110 1.00 83.44 88 LYS A N 1
ATOM 755 C CA . LYS A 1 88 ? -11.648 6.721 3.161 1.00 83.44 88 LYS A CA 1
ATOM 756 C C . LYS A 1 88 ? -10.833 6.855 4.450 1.00 83.44 88 LYS A C 1
ATOM 758 O O . LYS A 1 88 ? -11.233 6.303 5.470 1.00 83.44 88 LYS A O 1
ATOM 763 N N . THR A 1 89 ? -9.685 7.536 4.420 1.00 84.81 89 THR A N 1
ATOM 764 C CA . THR A 1 89 ? -8.742 7.557 5.544 1.00 84.81 89 THR A CA 1
ATOM 765 C C . THR A 1 89 ? -8.055 8.903 5.748 1.00 84.81 89 THR A C 1
ATOM 767 O O . THR A 1 89 ? -7.966 9.726 4.844 1.00 84.81 89 THR A O 1
ATOM 770 N N . THR A 1 90 ? -7.491 9.098 6.940 1.00 84.62 90 THR A N 1
ATOM 771 C CA . THR A 1 90 ? -6.637 10.245 7.268 1.00 84.62 90 THR A CA 1
ATOM 772 C C . THR A 1 90 ? -5.213 10.071 6.732 1.00 84.62 90 THR A C 1
ATOM 774 O O . THR A 1 90 ? -4.726 8.951 6.543 1.00 84.62 90 THR A O 1
ATOM 777 N N . GLY A 1 91 ? -4.500 11.188 6.551 1.00 78.75 91 GLY A N 1
ATOM 778 C CA . GLY A 1 91 ? -3.100 11.185 6.110 1.00 78.75 91 GLY A CA 1
ATOM 779 C C . GLY A 1 91 ? -2.152 10.437 7.058 1.00 78.75 91 GLY A C 1
ATOM 780 O O . GLY A 1 91 ? -1.210 9.802 6.590 1.00 78.75 91 GLY A O 1
ATOM 781 N N . GLY A 1 92 ? -2.421 10.445 8.369 1.00 80.56 92 GLY A N 1
ATOM 782 C CA . GLY A 1 92 ? -1.647 9.677 9.355 1.00 80.56 92 GLY A CA 1
ATOM 783 C C . GLY A 1 92 ? -1.712 8.169 9.104 1.00 80.56 92 GLY A C 1
ATOM 784 O O . GLY A 1 92 ? -0.681 7.502 9.025 1.00 80.56 92 GLY A O 1
ATOM 785 N N . ARG A 1 93 ? -2.913 7.644 8.844 1.00 82.38 93 ARG A N 1
ATOM 786 C CA . ARG A 1 93 ? -3.114 6.230 8.501 1.00 82.38 93 ARG A CA 1
ATOM 787 C C . ARG A 1 93 ? -2.477 5.853 7.163 1.00 82.38 93 ARG A C 1
ATOM 789 O O . ARG A 1 93 ? -1.916 4.770 7.063 1.00 82.38 93 ARG A O 1
ATOM 796 N N . ILE A 1 94 ? -2.493 6.742 6.165 1.00 87.25 94 ILE A N 1
ATOM 797 C CA . ILE A 1 94 ? -1.774 6.517 4.894 1.00 87.25 94 ILE A CA 1
ATOM 798 C C . ILE A 1 94 ? -0.272 6.365 5.145 1.00 87.25 94 ILE A C 1
ATOM 800 O O . ILE A 1 94 ? 0.339 5.432 4.634 1.00 87.25 94 ILE A O 1
ATOM 804 N N . ARG A 1 95 ? 0.322 7.234 5.975 1.00 88.12 95 ARG A N 1
ATOM 805 C CA . ARG A 1 95 ? 1.740 7.117 6.352 1.00 88.12 95 ARG A CA 1
ATOM 806 C C . ARG A 1 95 ? 2.034 5.802 7.069 1.00 88.12 95 ARG A C 1
ATOM 808 O O . ARG A 1 95 ? 3.064 5.192 6.803 1.00 88.12 95 ARG A O 1
ATOM 815 N N . LEU A 1 96 ? 1.134 5.349 7.944 1.00 87.56 96 LEU A N 1
ATOM 816 C CA . LEU A 1 96 ? 1.273 4.054 8.611 1.00 87.56 96 LEU A CA 1
ATOM 817 C C . LEU A 1 96 ? 1.266 2.898 7.601 1.00 87.56 96 LEU A C 1
ATOM 819 O O . LEU A 1 96 ? 2.123 2.025 7.695 1.00 87.56 96 LEU A O 1
ATOM 823 N N . LEU A 1 97 ? 0.336 2.905 6.641 1.00 88.94 97 LEU A N 1
ATOM 824 C CA . LEU A 1 97 ? 0.258 1.892 5.583 1.00 88.94 97 LEU A CA 1
ATOM 825 C C . LEU A 1 97 ? 1.536 1.851 4.750 1.00 88.94 97 LEU A C 1
ATOM 827 O O . LEU A 1 97 ? 2.121 0.784 4.592 1.00 88.94 97 LEU A O 1
ATOM 831 N N . LEU A 1 98 ? 2.000 3.014 4.287 1.00 90.12 98 LEU A N 1
ATOM 832 C CA . LEU A 1 98 ? 3.230 3.131 3.505 1.00 90.12 98 LEU A CA 1
ATOM 833 C C . LEU A 1 98 ? 4.439 2.628 4.293 1.00 90.12 98 LEU A C 1
ATOM 835 O O . LEU A 1 98 ? 5.183 1.809 3.776 1.00 90.12 98 LEU A O 1
ATOM 839 N N . LYS A 1 99 ? 4.565 2.999 5.574 1.00 89.38 99 LYS A N 1
ATOM 840 C CA . LYS A 1 99 ? 5.642 2.504 6.442 1.00 89.38 99 LYS A CA 1
ATOM 841 C C . LYS A 1 99 ? 5.612 0.982 6.600 1.00 89.38 99 LYS A C 1
ATOM 843 O O . LYS A 1 99 ? 6.660 0.364 6.742 1.00 89.38 99 LYS A O 1
ATOM 848 N N . LYS A 1 100 ? 4.428 0.364 6.634 1.00 88.62 100 LYS A N 1
ATOM 849 C CA . LYS A 1 100 ? 4.304 -1.101 6.699 1.00 88.62 100 LYS A CA 1
ATOM 850 C C . LYS A 1 100 ? 4.619 -1.767 5.365 1.00 88.62 100 LYS A C 1
ATOM 852 O O . LYS A 1 100 ? 5.278 -2.800 5.386 1.00 88.62 100 LYS A O 1
ATOM 857 N N . ALA A 1 101 ? 4.216 -1.169 4.249 1.00 89.50 101 ALA A N 1
ATOM 858 C CA . ALA A 1 101 ? 4.625 -1.622 2.925 1.00 89.50 101 ALA A CA 1
ATOM 859 C C . ALA A 1 101 ? 6.151 -1.525 2.760 1.00 89.50 101 ALA A C 1
ATOM 861 O O . ALA A 1 101 ? 6.765 -2.514 2.400 1.00 89.50 101 ALA A O 1
ATOM 862 N N . ASP A 1 102 ? 6.779 -0.415 3.164 1.00 88.44 102 ASP A N 1
ATOM 863 C CA . ASP A 1 102 ? 8.242 -0.244 3.129 1.00 88.44 102 ASP A CA 1
ATOM 864 C C . ASP A 1 102 ? 8.978 -1.356 3.880 1.00 88.44 102 ASP A C 1
ATOM 866 O O . ASP A 1 102 ? 9.958 -1.896 3.388 1.00 88.44 102 ASP A O 1
ATOM 870 N N . THR A 1 103 ? 8.485 -1.764 5.058 1.00 86.69 103 THR A N 1
ATOM 871 C CA . THR A 1 103 ? 9.154 -2.822 5.838 1.00 86.69 103 THR A CA 1
ATOM 872 C C . THR A 1 103 ? 9.188 -4.184 5.155 1.00 86.69 103 THR A C 1
ATOM 874 O O . THR A 1 103 ? 9.978 -5.025 5.570 1.00 86.69 103 THR A O 1
ATOM 877 N N . ILE A 1 104 ? 8.352 -4.411 4.144 1.00 87.50 104 ILE A N 1
ATOM 878 C CA . ILE A 1 104 ? 8.293 -5.667 3.388 1.00 87.50 104 ILE A CA 1
ATOM 879 C C . ILE A 1 104 ? 8.636 -5.478 1.901 1.00 87.50 104 ILE A C 1
ATOM 881 O O . ILE A 1 104 ? 8.668 -6.460 1.173 1.00 87.50 104 ILE A O 1
ATOM 885 N N . ASP A 1 105 ? 8.852 -4.239 1.445 1.00 87.50 105 ASP A N 1
ATOM 886 C CA . ASP A 1 105 ? 9.179 -3.914 0.057 1.00 87.50 105 ASP A CA 1
ATOM 887 C C . ASP A 1 105 ? 10.691 -4.018 -0.141 1.00 87.50 105 ASP A C 1
ATOM 889 O O . ASP A 1 105 ? 11.465 -3.132 0.248 1.00 87.50 105 ASP A O 1
ATOM 893 N N . ASP A 1 106 ? 11.101 -5.118 -0.763 1.00 83.69 106 ASP A N 1
ATOM 894 C CA . ASP A 1 106 ? 12.500 -5.433 -1.036 1.00 83.69 106 ASP A CA 1
ATOM 895 C C . ASP A 1 106 ? 13.184 -4.344 -1.880 1.00 83.69 106 ASP A C 1
ATOM 897 O O . ASP A 1 106 ? 14.356 -4.048 -1.656 1.00 83.69 106 ASP A O 1
ATOM 901 N N . TRP A 1 107 ? 12.445 -3.630 -2.744 1.00 83.56 107 TRP A N 1
ATOM 902 C CA . TRP A 1 107 ? 12.998 -2.552 -3.582 1.00 83.56 107 TRP A CA 1
ATOM 903 C C . TRP A 1 107 ? 13.418 -1.319 -2.775 1.00 83.56 107 TRP A C 1
ATOM 905 O O . TRP A 1 107 ? 14.154 -0.462 -3.263 1.00 83.56 107 TRP A O 1
ATOM 915 N N . THR A 1 108 ? 12.956 -1.213 -1.527 1.00 72.81 108 THR A N 1
ATOM 916 C CA . THR A 1 108 ? 13.318 -0.126 -0.607 1.00 72.81 108 THR A CA 1
ATOM 917 C C . THR A 1 108 ? 14.164 -0.579 0.579 1.00 72.81 108 THR A C 1
ATOM 919 O O . THR A 1 108 ? 14.808 0.257 1.216 1.00 72.81 108 THR A O 1
ATOM 922 N N . ASN A 1 109 ? 14.205 -1.884 0.861 1.00 60.84 109 ASN A N 1
ATOM 923 C CA . ASN A 1 109 ? 14.923 -2.456 2.000 1.00 60.84 109 ASN A CA 1
ATOM 924 C C . ASN A 1 109 ? 16.399 -2.780 1.720 1.00 60.84 109 ASN A C 1
ATOM 926 O O . ASN A 1 109 ? 17.175 -2.876 2.672 1.00 60.84 109 ASN A O 1
ATOM 930 N N . GLU A 1 110 ? 16.830 -2.886 0.457 1.00 51.22 110 GLU A N 1
ATOM 931 C CA . GLU A 1 110 ? 18.225 -3.225 0.111 1.00 51.22 110 GLU A CA 1
ATOM 932 C C . GLU A 1 110 ? 19.275 -2.167 0.540 1.00 51.22 110 GLU A C 1
ATOM 934 O O . GLU A 1 110 ? 20.479 -2.401 0.438 1.00 51.22 110 GLU A O 1
ATOM 939 N N . GLY A 1 111 ? 18.858 -1.022 1.098 1.00 45.16 111 GLY A N 1
ATOM 940 C CA . GLY A 1 111 ? 19.746 0.068 1.525 1.00 45.16 111 GLY A CA 1
ATOM 941 C C . GLY A 1 111 ? 20.021 0.211 3.029 1.00 45.16 111 GLY A C 1
ATOM 942 O O . GLY A 1 111 ? 20.841 1.055 3.401 1.00 45.16 111 GLY A O 1
ATOM 943 N N . HIS A 1 112 ? 19.378 -0.562 3.913 1.00 44.09 112 HIS A N 1
ATOM 944 C CA . HIS A 1 112 ? 19.429 -0.307 5.365 1.00 44.09 112 HIS A CA 1
ATOM 945 C C . HIS A 1 112 ? 19.941 -1.495 6.193 1.00 44.09 112 HIS A C 1
ATOM 947 O O . HIS A 1 112 ? 19.334 -1.897 7.181 1.00 44.09 112 HIS A O 1
ATOM 953 N N . SER A 1 113 ? 21.123 -2.014 5.850 1.00 43.78 113 SER A N 1
ATOM 954 C CA . SER A 1 113 ? 21.865 -2.935 6.732 1.00 43.78 113 SER A CA 1
ATOM 955 C C . SER A 1 113 ? 22.522 -2.230 7.930 1.00 43.78 113 SER A C 1
ATOM 957 O O . SER A 1 113 ? 22.979 -2.89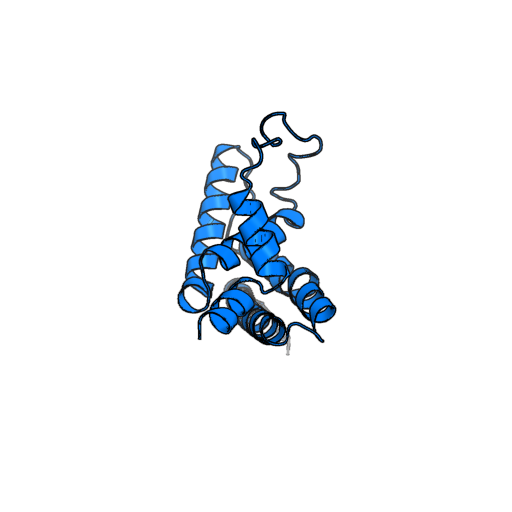8 8.854 1.00 43.78 113 SER A O 1
ATOM 959 N N . PHE A 1 114 ? 22.561 -0.892 7.952 1.00 36.44 114 PHE A N 1
ATOM 960 C CA . PHE A 1 114 ? 23.036 -0.112 9.096 1.00 36.44 114 PHE A CA 1
ATOM 961 C C . PHE A 1 114 ? 22.208 1.169 9.276 1.00 36.44 114 PHE A C 1
ATOM 963 O O . PHE A 1 114 ? 22.014 1.892 8.296 1.00 36.44 114 PHE A O 1
ATOM 970 N N . PRO A 1 115 ? 21.751 1.488 10.504 1.00 46.97 115 PRO A N 1
ATOM 971 C CA . PRO A 1 115 ? 21.145 2.784 10.787 1.00 46.97 115 PRO A CA 1
ATOM 972 C C . PRO A 1 115 ? 22.179 3.887 10.537 1.00 46.97 115 PRO A C 1
ATOM 974 O O . PRO A 1 115 ? 23.286 3.848 11.084 1.00 46.97 115 PRO A O 1
ATOM 977 N N . ARG A 1 116 ? 21.837 4.869 9.699 1.00 46.59 116 ARG A N 1
ATOM 978 C CA . ARG A 1 116 ? 22.656 6.071 9.507 1.00 46.59 116 ARG A CA 1
ATOM 979 C C . ARG A 1 116 ? 22.514 6.952 10.750 1.00 46.59 116 ARG A C 1
ATOM 981 O O . ARG A 1 116 ? 21.489 6.929 11.424 1.00 46.59 116 ARG A O 1
ATOM 988 N N . ALA A 1 117 ? 23.522 7.766 11.063 1.00 44.88 117 ALA A N 1
ATOM 989 C CA . ALA A 1 117 ? 23.452 8.702 12.196 1.00 44.88 117 ALA A CA 1
ATOM 990 C C . ALA A 1 117 ? 22.263 9.687 12.089 1.00 44.88 117 ALA A C 1
ATOM 992 O O . ALA A 1 117 ? 21.809 10.225 13.093 1.00 44.88 117 ALA A O 1
ATOM 993 N N . GLU A 1 118 ? 21.742 9.870 10.877 1.00 46.72 118 GLU A N 1
ATOM 994 C CA . GLU A 1 118 ? 20.567 10.674 10.531 1.00 46.72 118 GLU A CA 1
ATOM 995 C C . GLU A 1 118 ? 19.233 9.964 10.851 1.00 46.72 118 GLU A C 1
ATOM 997 O O . GLU A 1 118 ? 18.240 10.632 11.134 1.00 46.72 118 GLU A O 1
ATOM 1002 N N . ASP A 1 119 ? 19.219 8.621 10.878 1.00 43.62 119 ASP A N 1
ATOM 1003 C CA . ASP A 1 119 ? 18.067 7.793 11.282 1.00 43.62 119 ASP A CA 1
ATOM 1004 C C . ASP A 1 119 ? 17.845 7.827 12.800 1.00 43.62 119 ASP A C 1
ATOM 1006 O O . ASP A 1 119 ? 16.757 7.520 13.294 1.00 43.62 119 ASP A O 1
ATOM 1010 N N . VAL A 1 120 ? 18.850 8.281 13.557 1.00 44.75 120 VAL A N 1
ATOM 1011 C CA . VAL A 1 120 ? 18.646 8.829 14.900 1.00 44.75 120 VAL A CA 1
ATOM 1012 C C . VAL A 1 120 ? 18.090 10.240 14.729 1.00 44.75 120 VAL A C 1
ATOM 1014 O O . VAL A 1 120 ? 18.715 11.235 15.096 1.00 44.75 120 VAL A O 1
ATOM 1017 N N . ALA A 1 121 ? 16.892 10.334 14.146 1.00 44.25 121 ALA A N 1
ATOM 1018 C CA . ALA A 1 121 ? 16.125 11.559 14.195 1.00 44.25 121 ALA A CA 1
ATOM 1019 C C . ALA A 1 121 ? 16.063 11.969 15.667 1.00 44.25 121 ALA A C 1
ATOM 1021 O O . ALA A 1 121 ? 15.639 11.184 16.522 1.00 44.25 121 ALA A O 1
ATOM 1022 N N . VAL A 1 122 ? 16.537 13.183 15.962 1.00 46.47 122 VAL A N 1
ATOM 1023 C CA . VAL A 1 122 ? 16.303 13.861 17.238 1.00 46.47 122 VAL A CA 1
ATOM 1024 C C . VAL A 1 122 ? 14.836 13.635 17.557 1.00 46.47 122 VAL A C 1
ATOM 1026 O O . VAL A 1 122 ? 13.990 14.137 16.820 1.00 46.47 122 VAL A O 1
ATOM 1029 N N . ARG A 1 123 ? 14.571 12.782 18.558 1.00 45.75 123 ARG A N 1
ATOM 1030 C CA . ARG A 1 123 ? 13.256 12.211 18.869 1.00 45.75 123 ARG A CA 1
ATOM 1031 C C . ARG A 1 123 ? 12.176 13.253 18.624 1.00 45.75 123 ARG A C 1
ATOM 1033 O O . ARG A 1 123 ? 11.985 14.144 19.452 1.00 45.75 123 ARG A O 1
ATOM 1040 N N . ASN A 1 124 ? 11.477 13.158 17.493 1.00 49.50 124 ASN A N 1
ATOM 1041 C CA . ASN A 1 124 ? 10.289 13.964 17.286 1.00 49.50 124 ASN A CA 1
ATOM 1042 C C . ASN A 1 124 ? 9.203 13.294 18.116 1.00 49.50 124 ASN A C 1
ATOM 1044 O O . ASN A 1 124 ? 8.423 12.474 17.629 1.00 49.50 124 ASN A O 1
ATOM 1048 N N . MET A 1 125 ? 9.248 13.610 19.408 1.00 49.44 125 MET A N 1
ATOM 1049 C CA . MET A 1 125 ? 8.420 13.055 20.465 1.00 49.44 125 MET A CA 1
ATOM 1050 C C . MET A 1 125 ? 6.942 13.138 20.081 1.00 49.44 125 MET A C 1
ATOM 1052 O O . MET A 1 125 ? 6.193 12.230 20.394 1.00 49.44 125 MET A O 1
ATOM 1056 N N . ASN A 1 126 ? 6.546 14.142 19.294 1.00 49.38 126 ASN A N 1
ATOM 1057 C CA . ASN A 1 126 ? 5.178 14.309 18.813 1.00 49.38 126 ASN A CA 1
ATOM 1058 C C . ASN A 1 126 ? 4.761 13.221 17.817 1.00 49.38 126 ASN A C 1
ATOM 1060 O O . ASN A 1 126 ? 3.642 12.736 17.891 1.00 49.38 126 ASN A O 1
ATOM 1064 N N . SER A 1 127 ? 5.657 12.784 16.928 1.00 51.19 127 SER A N 1
ATOM 1065 C CA . SER A 1 127 ? 5.354 11.713 15.966 1.00 51.19 127 SER A CA 1
ATOM 1066 C C . SER A 1 127 ? 5.290 10.329 16.616 1.00 51.19 127 SER A C 1
ATOM 1068 O O . SER A 1 127 ? 4.495 9.487 16.206 1.00 51.19 127 SER A O 1
ATOM 1070 N N . GLU A 1 128 ? 6.093 10.099 17.660 1.00 49.72 128 GLU A N 1
ATOM 1071 C CA . GLU A 1 128 ? 5.990 8.891 18.478 1.00 49.72 128 GLU A CA 1
ATOM 1072 C C . GLU A 1 128 ? 4.750 8.942 19.370 1.00 49.72 128 GLU A C 1
ATOM 1074 O O . GLU A 1 128 ? 4.041 7.949 19.448 1.00 49.72 128 GLU A O 1
ATOM 1079 N N . ILE A 1 129 ? 4.441 10.089 19.983 1.00 53.81 129 ILE A N 1
ATOM 1080 C CA . ILE A 1 129 ? 3.221 10.290 20.773 1.00 53.81 129 ILE A CA 1
ATOM 1081 C C . ILE A 1 129 ? 1.981 10.095 19.901 1.00 53.81 129 ILE A C 1
ATOM 1083 O O . ILE A 1 129 ? 1.088 9.392 20.339 1.00 53.81 129 ILE A O 1
ATOM 1087 N N . GLU A 1 130 ? 1.929 10.605 18.667 1.00 53.16 130 GLU A N 1
ATOM 1088 C CA . GLU A 1 130 ? 0.829 10.323 17.729 1.00 53.16 130 GLU A CA 1
ATOM 1089 C C . GLU A 1 130 ? 0.720 8.822 17.421 1.00 53.16 130 GLU A C 1
ATOM 1091 O O . GLU A 1 130 ? -0.371 8.260 17.453 1.00 53.16 130 GLU A O 1
ATOM 1096 N N . LEU A 1 131 ? 1.850 8.142 17.195 1.00 54.91 131 LEU A N 1
ATOM 1097 C CA . LEU A 1 131 ? 1.876 6.699 16.948 1.00 54.91 131 LEU A CA 1
ATOM 1098 C C . LEU A 1 131 ? 1.416 5.900 18.178 1.00 54.91 131 LEU A C 1
ATOM 1100 O O . LEU A 1 131 ? 0.695 4.917 18.042 1.00 54.91 131 LEU A O 1
ATOM 1104 N N . PHE A 1 132 ? 1.818 6.313 19.380 1.00 53.88 132 PHE A N 1
ATOM 1105 C CA . PHE A 1 132 ? 1.393 5.704 20.637 1.00 53.88 132 PHE A CA 1
ATOM 1106 C C . PHE A 1 132 ? -0.079 6.013 20.931 1.00 53.88 132 PHE A C 1
ATOM 1108 O O . PHE A 1 132 ? -0.808 5.110 21.333 1.00 53.88 132 PHE A O 1
ATOM 1115 N N . SER A 1 133 ? -0.551 7.227 20.657 1.00 52.59 133 SER A N 1
ATOM 1116 C CA . SER A 1 133 ? -1.956 7.616 20.782 1.00 52.59 133 SER A CA 1
ATOM 1117 C C . SER A 1 133 ? -2.856 6.817 19.845 1.00 52.59 133 SER A C 1
ATOM 1119 O O . SER A 1 133 ? -3.895 6.335 20.290 1.00 52.59 133 SER A O 1
ATOM 1121 N N . ASP A 1 134 ? -2.417 6.567 18.610 1.00 55.53 134 ASP A N 1
ATOM 1122 C CA . ASP A 1 134 ? -3.105 5.702 17.642 1.00 55.53 134 ASP A CA 1
ATOM 1123 C C . ASP A 1 134 ? -3.050 4.206 18.018 1.00 55.53 134 ASP A C 1
ATOM 1125 O O . ASP A 1 134 ? -3.944 3.432 17.665 1.00 55.53 134 ASP A O 1
ATOM 1129 N N . ILE A 1 135 ? -1.995 3.762 18.711 1.00 54.00 135 ILE A N 1
ATOM 1130 C CA . ILE A 1 135 ? -1.855 2.373 19.186 1.00 54.00 135 ILE A CA 1
ATOM 1131 C C . ILE A 1 135 ? -2.723 2.113 20.425 1.00 54.00 135 ILE A C 1
ATOM 1133 O O . ILE A 1 135 ? -3.238 1.004 20.574 1.00 54.00 135 ILE A O 1
ATOM 1137 N N . PHE A 1 136 ? -2.889 3.110 21.297 1.00 56.34 136 PHE A N 1
ATOM 1138 C CA . PHE A 1 136 ? -3.628 3.000 22.559 1.00 56.34 136 PHE A CA 1
ATOM 1139 C C . PHE A 1 136 ? -5.034 3.622 22.528 1.00 56.34 136 PHE A C 1
ATOM 1141 O O . PHE A 1 136 ? -5.701 3.626 23.561 1.00 56.34 136 PHE A O 1
ATOM 1148 N N . GLY A 1 137 ? -5.481 4.150 21.384 1.00 54.16 137 GLY A N 1
ATOM 1149 C CA . GLY A 1 137 ? -6.803 4.772 21.246 1.00 54.16 137 GLY A CA 1
ATOM 1150 C C . GLY A 1 137 ? -6.972 6.048 22.085 1.00 54.16 137 GLY A C 1
ATOM 1151 O O . GLY A 1 137 ? -8.090 6.410 22.455 1.00 54.16 137 GLY A O 1
ATOM 1152 N N . LEU A 1 138 ? -5.876 6.742 22.423 1.00 56.91 138 LEU A N 1
ATOM 1153 C CA . LEU A 1 138 ? -5.904 7.893 23.341 1.00 56.91 138 LEU A CA 1
ATOM 1154 C C . LEU A 1 138 ? -6.712 9.073 22.787 1.00 56.91 138 LEU A C 1
ATOM 1156 O O . LEU A 1 138 ? -7.357 9.777 23.562 1.00 56.91 138 LEU A O 1
ATOM 1160 N N . ASP A 1 139 ? -6.770 9.230 21.465 1.00 54.84 139 ASP A N 1
ATOM 1161 C CA . ASP A 1 139 ? -7.598 10.249 20.808 1.00 54.84 139 ASP A CA 1
ATOM 1162 C C . ASP A 1 139 ? -9.099 10.049 21.082 1.00 54.84 139 ASP A C 1
ATOM 1164 O O . ASP A 1 139 ? -9.861 11.012 21.183 1.00 54.84 139 ASP A O 1
ATOM 1168 N N . GLN A 1 140 ? -9.547 8.802 21.262 1.00 56.28 140 GLN A N 1
ATOM 1169 C CA . GLN A 1 140 ? -10.932 8.507 21.640 1.00 56.28 140 GLN A CA 1
ATOM 1170 C C . GLN A 1 140 ? -11.171 8.745 23.138 1.00 56.28 140 GLN A C 1
ATOM 1172 O O . GLN A 1 140 ? -12.254 9.168 23.537 1.00 56.28 140 GLN A O 1
ATOM 1177 N N . LEU A 1 141 ? -10.141 8.542 23.963 1.00 48.25 141 LEU A N 1
ATOM 1178 C CA . LEU A 1 141 ? -10.166 8.745 25.414 1.00 48.25 141 LEU A CA 1
ATOM 1179 C C . LEU A 1 141 ? -10.233 10.233 25.793 1.00 48.25 141 LEU A C 1
ATOM 1181 O O . LEU A 1 141 ? -10.987 10.605 26.690 1.00 48.25 141 LEU A O 1
ATOM 1185 N N . VAL A 1 142 ? -9.503 11.093 25.076 1.00 55.28 142 VAL A N 1
ATOM 1186 C CA . VAL A 1 142 ? -9.546 12.553 25.268 1.00 55.28 142 VAL A CA 1
ATOM 1187 C C . VAL A 1 142 ? -10.905 13.121 24.854 1.00 55.28 142 VAL A C 1
ATOM 1189 O O . VAL A 1 142 ? -11.468 13.923 25.597 1.00 55.28 142 VAL A O 1
ATOM 1192 N N . ASN A 1 143 ? -11.477 12.655 23.738 1.00 54.53 143 ASN A N 1
ATOM 1193 C CA . ASN A 1 143 ? -12.824 13.051 23.303 1.00 54.53 143 ASN A CA 1
ATOM 1194 C C . ASN A 1 143 ? -13.931 12.586 24.266 1.00 54.53 143 ASN A C 1
ATOM 1196 O O . ASN A 1 143 ? -14.950 13.258 24.389 1.00 54.53 143 ASN A O 1
ATOM 1200 N N . TRP A 1 144 ? -13.741 11.464 24.966 1.00 50.56 144 TRP A N 1
ATOM 1201 C CA . TRP A 1 144 ? -14.689 10.982 25.976 1.00 50.56 144 TRP A CA 1
ATOM 1202 C C . TRP A 1 144 ? -14.571 11.737 27.309 1.00 50.56 144 TRP A C 1
ATOM 1204 O O . TRP A 1 144 ? -15.573 11.973 27.972 1.00 50.56 144 TRP A O 1
ATOM 1214 N N . ALA A 1 145 ? -13.360 12.154 27.694 1.00 44.38 145 ALA A N 1
ATOM 1215 C CA . ALA A 1 145 ? -13.101 12.892 28.935 1.00 44.38 145 ALA A CA 1
ATOM 1216 C C . ALA A 1 145 ? -13.435 14.397 28.864 1.00 44.38 145 ALA A C 1
ATOM 1218 O O . ALA A 1 145 ? -13.339 15.088 29.878 1.00 44.38 145 ALA A O 1
ATOM 1219 N N . SER A 1 146 ? -13.771 14.915 27.679 1.00 51.28 146 SER A N 1
ATOM 1220 C CA . SER A 1 146 ? -14.114 16.326 27.448 1.00 51.28 146 SER A CA 1
ATOM 1221 C C . SER A 1 146 ? -15.599 16.563 27.116 1.00 51.28 146 SER A C 1
ATOM 1223 O O . SER A 1 146 ? -15.966 17.678 26.741 1.00 51.28 146 SER A O 1
ATOM 1225 N N . GLN A 1 147 ? -16.445 15.541 27.305 1.00 44.56 147 GLN A N 1
ATOM 1226 C CA . GLN A 1 147 ? -17.908 15.657 27.427 1.00 44.56 147 GLN A CA 1
ATOM 1227 C C . GLN A 1 147 ? -18.322 15.730 28.899 1.00 44.56 147 GLN A C 1
ATOM 1229 O O . GLN A 1 147 ? -19.306 16.450 29.179 1.00 44.56 147 GLN A O 1
#

Sequence (147 aa):
MEYNWSNTEENQEHYLRTMVVEHYSEYAEQAFTERHFSHLKKKTMMTYLAPTLVDLFHLLFPLPITEQEQYEYKEQRTNLVRELLGKKTTGGRIRLLLKKADTIDDWTNEGHSFPRAEDVAVRNMNSEIELFSDIFGLDQLVNWASQ